Protein AF-A0A060C1I8-F1 (afdb_monomer)

Mean predicted aligned error: 9.53 Å

pLDDT: mean 82.95, std 12.07, range [40.19, 97.75]

Foldseek 3Di:
DPKDKDKFAAQDAKDFAKKKKFFFPKAQDADKPQWHWPDDDNRITITGGPHPDIRHRRRMGMIIGPDIPDDPPFQRRWTPWMWIAHPVGDIDTTDTDGHDDVPDDDDDPDPPDPPDDDPPPDDDDDDDDDD

Radius of gyration: 19.59 Å; Cα contacts (8 Å, |Δi|>4): 228; chains: 1; bounding box: 56×40×45 Å

Sequence (131 aa):
ARRLTLTSSTRARGRLGFRLAFTSLFRIKGEVTGGRLVEQLSNSHVIAPPDGLVLAPGGSWTVAVDSVSHDLRHYTYGPKTAWLEWADGGAVPVTPASMSRGGVATVPVWAAPPTGPLPEDAPPIAVLPPS

Nearest PDB structures (foldseek):
  6ezs-assembly1_A  TM=6.736E-01  e=8.820E-04  Vibrio harveyi
  6bt9-assembly2_B  TM=8.933E-01  e=1.523E-01  Bacillus thuringiensis
  3ndy-assembly1_F  TM=5.356E-01  e=5.265E-02  Clostridium cellulovorans
  6qfs-assembly7_G  TM=5.178E-01  e=1.369E-01  Cellulomonas fimi
  4b60-assembly1_A  TM=3.158E-01  e=4.806E+00  Staphylococcus aureus subsp. aureus NCTC 8325

Solvent-accessible surface area (backbone atoms only — not comparable to full-atom values): 8120 Å² total; per-residue (Å²): 123,66,67,48,75,52,78,52,71,40,83,52,84,54,49,65,70,48,29,45,36,33,31,35,83,52,35,87,70,54,60,49,46,68,34,40,78,75,48,73,58,82,40,36,37,30,35,32,59,54,89,90,54,62,53,39,56,75,29,73,50,61,34,37,30,49,34,51,73,62,86,82,85,51,48,81,48,29,52,73,45,34,29,43,34,39,88,87,72,50,71,45,84,43,88,64,62,76,38,45,66,94,80,45,76,72,79,81,83,74,72,77,71,86,85,68,82,75,61,93,86,55,78,85,88,77,91,73,81,86,132

Organism: NCBI:txid157277

Structure (mmCIF, N/CA/C/O backbone):
data_AF-A0A060C1I8-F1
#
_entry.id   AF-A0A060C1I8-F1
#
loop_
_atom_site.group_PDB
_atom_site.id
_atom_site.type_symbol
_atom_site.label_atom_id
_atom_site.label_alt_id
_atom_site.label_comp_id
_atom_site.label_asym_id
_atom_site.label_entity_id
_atom_site.label_seq_id
_atom_site.pdbx_PDB_ins_code
_atom_site.Cartn_x
_atom_site.Cartn_y
_atom_site.Cartn_z
_atom_site.occupancy
_atom_site.B_iso_or_equiv
_atom_site.auth_seq_id
_atom_site.auth_comp_id
_atom_site.auth_asym_id
_atom_site.auth_atom_id
_atom_site.pdbx_PDB_model_num
ATOM 1 N N . ALA A 1 1 ? -6.742 -8.001 -16.145 1.00 46.16 1 ALA A N 1
ATOM 2 C CA . ALA A 1 1 ? -6.700 -6.976 -15.080 1.00 46.16 1 ALA A CA 1
ATOM 3 C C . ALA A 1 1 ? -5.310 -6.957 -14.454 1.00 46.16 1 ALA A C 1
ATOM 5 O O . ALA A 1 1 ? -4.759 -8.026 -14.202 1.00 46.16 1 ALA A O 1
ATOM 6 N N . ARG A 1 2 ? -4.708 -5.779 -14.257 1.00 58.03 2 ARG A N 1
ATOM 7 C CA . ARG A 1 2 ? -3.389 -5.647 -13.620 1.00 58.03 2 ARG A CA 1
ATOM 8 C C . ARG A 1 2 ? -3.606 -5.636 -12.113 1.00 58.03 2 ARG A C 1
ATOM 10 O O . ARG A 1 2 ? -3.803 -4.587 -11.521 1.00 58.03 2 ARG A O 1
ATOM 17 N N . ARG A 1 3 ? -3.646 -6.830 -11.525 1.00 64.62 3 ARG A N 1
ATOM 18 C CA . ARG A 1 3 ? -3.938 -7.022 -10.105 1.00 64.62 3 ARG A CA 1
ATOM 19 C C . ARG A 1 3 ? -2.708 -6.680 -9.266 1.00 64.62 3 ARG A C 1
ATOM 21 O O . ARG A 1 3 ? -1.718 -7.405 -9.328 1.00 64.62 3 ARG A O 1
ATOM 28 N N . LEU A 1 4 ? -2.768 -5.617 -8.468 1.00 68.94 4 LEU A N 1
ATOM 29 C CA . LEU A 1 4 ? -1.798 -5.399 -7.391 1.00 68.94 4 LEU A CA 1
ATOM 30 C C . LEU A 1 4 ? -2.269 -6.162 -6.159 1.00 68.94 4 LEU A C 1
ATOM 32 O O . LEU A 1 4 ? -3.424 -6.025 -5.773 1.00 68.94 4 LEU A O 1
ATOM 36 N N . THR A 1 5 ? -1.380 -6.944 -5.551 1.00 76.81 5 THR A N 1
ATOM 37 C CA . THR A 1 5 ? -1.661 -7.670 -4.308 1.00 76.81 5 THR A CA 1
ATOM 38 C C . THR A 1 5 ? -0.777 -7.112 -3.201 1.00 76.81 5 THR A C 1
ATOM 40 O O . THR A 1 5 ? 0.446 -7.177 -3.312 1.00 76.81 5 THR A O 1
ATOM 43 N N . LEU A 1 6 ? -1.377 -6.563 -2.146 1.00 68.19 6 LEU A N 1
ATOM 44 C CA . LEU A 1 6 ? -0.650 -6.136 -0.948 1.00 68.19 6 LEU A CA 1
ATOM 45 C C . LEU A 1 6 ? -0.884 -7.171 0.139 1.00 68.19 6 LEU A C 1
ATOM 47 O O . LEU A 1 6 ? -2.033 -7.488 0.425 1.00 68.19 6 LEU A O 1
ATOM 51 N N . THR A 1 7 ? 0.193 -7.685 0.726 1.00 74.81 7 THR A N 1
ATOM 52 C CA . THR A 1 7 ? 0.116 -8.614 1.853 1.00 74.81 7 THR A CA 1
ATOM 53 C C . THR A 1 7 ? 0.836 -8.000 3.038 1.00 74.81 7 THR A C 1
ATOM 55 O O . THR A 1 7 ? 2.024 -7.700 2.948 1.00 74.81 7 THR A O 1
ATOM 58 N N . SER A 1 8 ? 0.112 -7.807 4.137 1.00 68.00 8 SER A N 1
ATOM 59 C CA . SER A 1 8 ? 0.693 -7.396 5.414 1.00 68.00 8 SER A CA 1
ATOM 60 C C . SER A 1 8 ? 0.677 -8.577 6.372 1.00 68.00 8 SER A C 1
ATOM 62 O O . SER A 1 8 ? -0.360 -9.226 6.517 1.00 68.00 8 SER A O 1
ATOM 64 N N . SER A 1 9 ? 1.812 -8.849 7.015 1.00 74.31 9 SER A N 1
ATOM 65 C CA . SER A 1 9 ? 1.953 -9.881 8.043 1.00 74.31 9 SER A CA 1
ATOM 66 C C . SER A 1 9 ? 2.456 -9.264 9.338 1.00 74.31 9 SER A C 1
ATOM 68 O O . SER A 1 9 ? 3.439 -8.523 9.323 1.00 74.31 9 SER A O 1
ATOM 70 N N . THR A 1 10 ? 1.825 -9.589 10.463 1.00 71.75 10 THR A N 1
ATOM 71 C CA . THR A 1 10 ? 2.217 -9.054 11.774 1.00 71.75 10 THR A CA 1
ATOM 72 C C . THR A 1 10 ? 2.804 -10.138 12.663 1.00 71.75 10 THR A C 1
ATOM 74 O O . THR A 1 10 ? 2.368 -11.281 12.621 1.00 71.75 10 THR A O 1
ATOM 77 N N . ARG A 1 11 ? 3.771 -9.787 13.514 1.00 71.12 11 ARG A N 1
ATOM 78 C CA . ARG A 1 11 ? 4.171 -10.611 14.673 1.00 71.12 11 ARG A CA 1
ATOM 79 C C . ARG A 1 11 ? 3.618 -10.068 15.995 1.00 71.12 11 ARG A C 1
ATOM 81 O O . ARG A 1 11 ? 3.808 -10.689 17.035 1.00 71.12 11 ARG A O 1
ATOM 88 N N . ALA A 1 12 ? 2.962 -8.908 15.965 1.00 66.56 12 ALA A N 1
ATOM 89 C CA . ALA A 1 12 ? 2.392 -8.270 17.144 1.00 66.56 12 ALA A CA 1
ATOM 90 C C . ALA A 1 12 ? 1.082 -8.949 17.572 1.00 66.56 12 ALA A C 1
ATOM 92 O O . ALA A 1 12 ? 0.483 -9.709 16.809 1.00 66.56 12 ALA A O 1
ATOM 93 N N . ARG A 1 13 ? 0.623 -8.656 18.799 1.00 68.56 13 ARG A N 1
ATOM 94 C CA . ARG A 1 13 ? -0.691 -9.106 19.287 1.00 68.56 13 ARG A CA 1
ATOM 95 C C . ARG A 1 13 ? -1.779 -8.663 18.308 1.00 68.56 13 ARG A C 1
ATOM 97 O O . ARG A 1 13 ? -1.777 -7.514 17.867 1.00 68.56 13 ARG A O 1
ATOM 104 N N . GLY A 1 14 ? -2.695 -9.575 17.991 1.00 67.88 14 GLY A N 1
ATOM 105 C CA . GLY A 1 14 ? -3.756 -9.290 17.036 1.00 67.88 14 GLY A CA 1
ATOM 106 C C . GLY A 1 14 ? -4.667 -8.166 17.515 1.00 67.88 14 GLY A C 1
ATOM 107 O O . GLY A 1 14 ? -5.000 -8.087 18.698 1.00 67.88 14 GLY A O 1
ATOM 108 N N . ARG A 1 15 ? -5.043 -7.280 16.592 1.00 71.75 15 ARG A N 1
ATOM 109 C CA . ARG A 1 15 ? -5.915 -6.130 16.856 1.00 71.75 15 ARG A CA 1
ATOM 110 C C . ARG A 1 15 ? -6.981 -6.001 15.770 1.00 71.75 15 ARG A C 1
ATOM 112 O O . ARG A 1 15 ? -6.727 -6.300 14.604 1.00 71.75 15 ARG A O 1
ATOM 119 N N . LEU A 1 16 ? -8.162 -5.551 16.188 1.00 82.38 16 LEU A N 1
ATOM 120 C CA . LEU A 1 16 ? -9.278 -5.138 15.333 1.00 82.38 16 LEU A CA 1
ATOM 121 C C . LEU A 1 16 ? -9.130 -3.670 14.924 1.00 82.38 16 LEU A C 1
ATOM 123 O O . LEU A 1 16 ? -8.418 -2.908 15.578 1.00 82.38 16 LEU A O 1
ATOM 127 N N . GLY A 1 17 ? -9.844 -3.273 13.868 1.00 84.06 17 GLY A N 1
ATOM 128 C CA . GLY A 1 17 ? -10.000 -1.863 13.493 1.00 84.06 17 GLY A CA 1
ATOM 129 C C . GLY A 1 17 ? -8.713 -1.180 13.026 1.00 84.06 17 GLY A C 1
ATOM 130 O O . GLY A 1 17 ? -8.608 0.042 13.109 1.00 84.06 17 GLY A O 1
ATOM 131 N N . PHE A 1 18 ? -7.728 -1.954 12.568 1.00 88.75 18 PHE A N 1
ATOM 132 C CA . PHE A 1 18 ? -6.497 -1.409 12.008 1.00 88.75 18 PHE A CA 1
ATOM 133 C C . PHE A 1 18 ? -6.724 -0.875 10.588 1.00 88.75 18 PHE A C 1
ATOM 135 O O . PHE A 1 18 ? -7.648 -1.293 9.890 1.00 88.75 18 PHE A O 1
ATOM 142 N N . ARG A 1 19 ? -5.848 0.020 10.140 1.00 93.69 19 ARG A N 1
ATOM 143 C CA . ARG A 1 19 ? -5.768 0.498 8.756 1.00 93.69 19 ARG A CA 1
ATOM 144 C C . ARG A 1 19 ? -4.335 0.371 8.268 1.00 93.69 19 ARG A C 1
ATOM 146 O O . ARG A 1 19 ? -3.409 0.538 9.051 1.00 93.69 19 ARG A O 1
ATOM 153 N N . LEU A 1 20 ? -4.148 0.065 6.991 1.00 93.81 20 LEU A N 1
ATOM 154 C CA . LEU A 1 20 ? -2.837 0.089 6.350 1.00 93.81 20 LEU A CA 1
ATOM 155 C C . LEU A 1 20 ? -2.672 1.419 5.623 1.00 93.81 20 LEU A C 1
ATOM 157 O O . LEU A 1 20 ? -3.310 1.637 4.592 1.00 93.81 20 LEU A O 1
ATOM 161 N N . ALA A 1 21 ? -1.801 2.271 6.148 1.00 95.00 21 ALA A N 1
ATOM 162 C CA . ALA A 1 21 ? -1.352 3.477 5.477 1.00 95.00 21 ALA A CA 1
ATOM 163 C C . ALA A 1 21 ? -0.049 3.192 4.727 1.00 95.00 21 ALA A C 1
ATOM 165 O O . ALA A 1 21 ? 0.846 2.537 5.260 1.00 95.00 21 ALA A O 1
ATOM 166 N N . PHE A 1 22 ? 0.085 3.661 3.489 1.00 95.44 22 PHE A N 1
ATOM 167 C CA . PHE A 1 22 ? 1.330 3.518 2.738 1.00 95.44 22 PHE A CA 1
ATOM 168 C C . PHE A 1 22 ? 1.521 4.606 1.687 1.00 95.44 22 PHE A C 1
ATOM 170 O O . PHE A 1 22 ? 0.568 5.159 1.136 1.00 95.44 22 PHE A O 1
ATOM 177 N N . THR A 1 23 ? 2.785 4.863 1.359 1.00 96.75 23 THR A N 1
ATOM 178 C CA . THR A 1 23 ? 3.156 5.711 0.226 1.00 96.75 23 THR A CA 1
ATOM 179 C C . THR A 1 23 ? 3.589 4.859 -0.959 1.00 96.75 23 THR A C 1
ATOM 181 O O . THR A 1 23 ? 4.187 3.795 -0.788 1.00 96.75 23 THR A O 1
ATOM 184 N N . SER A 1 24 ? 3.302 5.298 -2.181 1.00 94.56 24 SER A N 1
ATOM 185 C CA . SER A 1 24 ? 3.783 4.632 -3.396 1.00 94.56 24 SER A CA 1
ATOM 186 C C . SER A 1 24 ? 4.037 5.632 -4.523 1.00 94.56 24 SER A C 1
ATOM 188 O O . SER A 1 24 ? 3.795 6.822 -4.376 1.00 94.56 24 SER A O 1
ATOM 190 N N . LEU A 1 25 ? 4.559 5.161 -5.654 1.00 94.38 25 LEU A N 1
ATOM 191 C CA . LEU A 1 25 ? 4.715 5.985 -6.860 1.00 94.38 25 LEU A CA 1
ATOM 192 C C . LEU A 1 25 ? 3.514 5.867 -7.809 1.00 94.38 25 LEU A C 1
ATOM 194 O O . LEU A 1 25 ? 3.536 6.420 -8.905 1.00 94.38 25 LEU A O 1
ATOM 198 N N . PHE A 1 26 ? 2.479 5.127 -7.412 1.00 92.88 26 PHE A N 1
ATOM 199 C CA . PHE A 1 26 ? 1.249 4.961 -8.169 1.00 92.88 26 PHE A CA 1
ATOM 200 C C . PHE A 1 26 ? 0.056 5.468 -7.365 1.00 92.88 26 PHE A C 1
ATOM 202 O O . PHE A 1 26 ? 0.153 5.760 -6.180 1.00 92.88 26 PHE A O 1
ATOM 209 N N . ARG A 1 27 ? -1.090 5.576 -8.036 1.00 95.25 27 ARG A N 1
ATOM 210 C CA . ARG A 1 27 ? -2.372 5.881 -7.394 1.00 95.25 27 ARG A CA 1
ATOM 211 C C . ARG A 1 27 ? -3.347 4.756 -7.668 1.00 95.25 27 ARG A C 1
ATOM 213 O O . ARG A 1 27 ? -3.354 4.241 -8.785 1.00 95.25 27 ARG A O 1
ATOM 220 N N . ILE A 1 28 ? -4.183 4.413 -6.700 1.00 94.69 28 ILE A N 1
ATOM 221 C CA . ILE A 1 28 ? -5.306 3.493 -6.892 1.00 94.69 28 ILE A CA 1
ATOM 222 C C . ILE A 1 28 ? -6.390 4.210 -7.706 1.00 94.69 28 ILE A C 1
ATOM 224 O O . ILE A 1 28 ? -6.713 5.378 -7.454 1.00 94.69 28 ILE A O 1
ATOM 228 N N . LYS A 1 29 ? -6.895 3.529 -8.741 1.00 94.50 29 LYS A N 1
ATOM 229 C CA . LYS A 1 29 ? -7.875 4.076 -9.692 1.00 94.50 29 LYS A CA 1
ATOM 230 C C . LYS A 1 29 ? -9.130 3.230 -9.856 1.00 94.50 29 LYS A C 1
ATOM 232 O O . LYS A 1 29 ? -10.114 3.765 -10.353 1.00 94.50 29 LYS A O 1
ATOM 237 N N . GLY A 1 30 ? -9.094 1.963 -9.463 1.00 91.69 30 GLY A N 1
ATOM 238 C CA . GLY A 1 30 ? -10.253 1.083 -9.542 1.00 91.69 30 GLY A CA 1
ATOM 239 C C . GLY A 1 30 ? -10.616 0.448 -8.206 1.00 91.69 30 GLY A C 1
ATOM 240 O O . GLY A 1 30 ? -10.321 0.999 -7.142 1.00 91.69 30 GLY A O 1
ATOM 241 N N . GLU A 1 31 ? -11.308 -0.681 -8.280 1.00 94.06 31 GLU A N 1
ATOM 242 C CA . GLU A 1 31 ? -11.893 -1.348 -7.128 1.00 94.06 31 GLU A CA 1
ATOM 243 C C . GLU A 1 31 ? -10.820 -2.020 -6.262 1.00 94.06 31 GLU A C 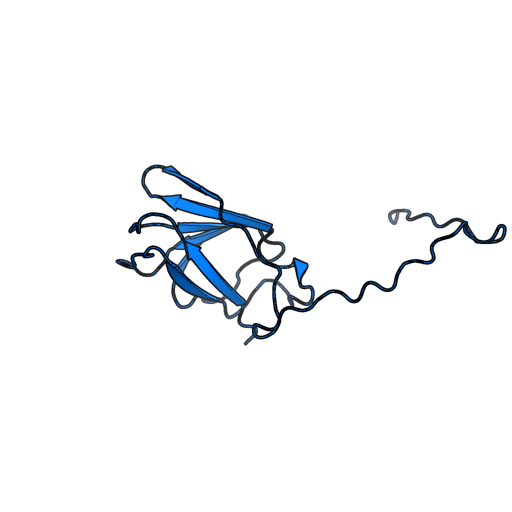1
ATOM 245 O O . GLU A 1 31 ? -9.844 -2.599 -6.752 1.00 94.06 31 GLU A O 1
ATOM 250 N N . VAL A 1 32 ? -11.025 -1.947 -4.944 1.00 95.56 32 VAL A N 1
ATOM 251 C CA . VAL A 1 32 ? -10.227 -2.661 -3.949 1.00 95.56 32 VAL A CA 1
ATOM 252 C C . VAL A 1 32 ? -11.043 -3.843 -3.432 1.00 95.56 32 VAL A C 1
ATOM 254 O O . VAL A 1 32 ? -12.060 -3.653 -2.776 1.00 95.56 32 VAL A O 1
ATOM 257 N N . THR A 1 33 ? -10.584 -5.067 -3.684 1.00 95.38 33 THR A N 1
ATOM 258 C CA . THR A 1 33 ? -11.190 -6.297 -3.155 1.00 95.38 33 THR A CA 1
ATOM 259 C C . THR A 1 33 ? -10.440 -6.773 -1.912 1.00 95.38 33 THR A C 1
ATOM 261 O O . THR A 1 33 ? -9.208 -6.735 -1.868 1.00 95.38 33 THR A O 1
ATOM 264 N N . GLY A 1 34 ? -11.169 -7.278 -0.914 1.00 94.19 34 GLY A N 1
ATOM 265 C CA . GLY A 1 34 ? -10.594 -7.738 0.358 1.00 94.19 34 GLY A CA 1
ATOM 266 C C . GLY A 1 34 ? -10.312 -6.607 1.350 1.00 94.19 34 GLY A C 1
ATOM 267 O O . GLY A 1 34 ? -9.679 -6.842 2.372 1.00 94.19 34 GLY A O 1
ATOM 268 N N . GLY A 1 35 ? -10.774 -5.391 1.059 1.00 95.06 35 GLY A N 1
ATOM 269 C CA . GLY A 1 35 ? -10.639 -4.192 1.880 1.00 95.06 35 GLY A CA 1
ATOM 270 C C . GLY A 1 35 ? -11.365 -3.021 1.222 1.00 95.06 35 GLY A C 1
ATOM 271 O O . GLY A 1 35 ? -12.138 -3.221 0.291 1.00 95.06 35 GLY A O 1
ATOM 272 N N . ARG A 1 36 ? -11.100 -1.797 1.678 1.00 96.81 36 ARG A N 1
ATOM 273 C CA . ARG A 1 36 ? -11.612 -0.566 1.060 1.00 96.81 36 ARG A CA 1
ATOM 274 C C . ARG A 1 36 ? -10.576 0.547 1.111 1.00 96.81 36 ARG A C 1
ATOM 276 O O . ARG A 1 36 ? -9.896 0.700 2.126 1.00 96.81 36 ARG A O 1
ATOM 283 N N . LEU A 1 37 ? -10.488 1.347 0.051 1.00 96.94 37 LEU A N 1
ATOM 284 C CA . LEU A 1 37 ? -9.731 2.598 0.071 1.00 96.94 37 LEU A CA 1
ATOM 285 C C . LEU A 1 37 ? -10.500 3.624 0.916 1.00 96.94 37 LEU A C 1
ATOM 287 O O . LEU A 1 37 ? -11.629 3.971 0.584 1.00 96.94 37 LEU A O 1
ATOM 291 N N . VAL A 1 38 ? -9.903 4.072 2.017 1.00 96.81 38 VAL A N 1
ATOM 292 C CA . VAL A 1 38 ? -10.489 5.052 2.946 1.00 96.81 38 VAL A CA 1
ATOM 293 C C . VAL A 1 38 ? -10.061 6.464 2.576 1.00 96.81 38 VAL A C 1
ATOM 295 O O . VAL A 1 38 ? -10.880 7.374 2.553 1.00 96.81 38 VAL A O 1
ATOM 298 N N . GLU A 1 39 ? -8.778 6.633 2.268 1.00 97.06 39 GLU A N 1
ATOM 299 C CA . GLU A 1 39 ? -8.196 7.924 1.929 1.00 97.06 39 GLU A CA 1
ATOM 300 C C . GLU A 1 39 ? -7.125 7.746 0.856 1.00 97.06 39 GLU A C 1
ATOM 302 O O . GLU A 1 39 ? -6.405 6.743 0.827 1.00 97.06 39 GLU A O 1
ATOM 307 N N . GLN A 1 40 ? -7.018 8.731 -0.032 1.00 97.75 40 GLN A N 1
ATOM 308 C CA . GLN A 1 40 ? -5.913 8.831 -0.971 1.00 97.75 40 GLN A CA 1
ATOM 309 C C . GLN A 1 40 ? -5.568 10.297 -1.221 1.00 97.75 40 GLN A C 1
ATOM 311 O O . GLN A 1 40 ? -6.347 11.024 -1.841 1.00 97.75 40 GLN A O 1
ATOM 316 N N . LEU A 1 41 ? -4.364 10.700 -0.820 1.00 96.75 41 LEU A N 1
ATOM 317 C CA . LEU A 1 41 ? -3.830 12.036 -1.061 1.00 96.75 41 LEU A CA 1
ATOM 318 C C . LEU A 1 41 ? -2.520 11.930 -1.837 1.00 96.75 41 LEU A C 1
ATOM 320 O O . LEU A 1 41 ? -1.491 11.521 -1.301 1.00 96.75 41 LEU A O 1
ATOM 324 N N . SER A 1 42 ? -2.557 12.320 -3.113 1.00 93.06 42 SER A N 1
ATOM 325 C CA . SER A 1 42 ? -1.432 12.157 -4.040 1.00 93.06 42 SER A CA 1
ATOM 326 C C . SER A 1 42 ? -0.918 10.707 -4.031 1.00 93.06 42 SER A C 1
ATOM 328 O O . SER A 1 42 ? -1.615 9.827 -4.532 1.00 93.06 42 SER A O 1
ATOM 330 N N . ASN A 1 43 ? 0.251 10.472 -3.435 1.00 95.12 43 ASN A N 1
ATOM 331 C CA . ASN A 1 43 ? 0.948 9.194 -3.340 1.00 95.12 43 ASN A CA 1
ATOM 332 C C . ASN A 1 43 ? 0.732 8.463 -2.001 1.00 95.12 43 ASN A C 1
ATOM 334 O O . ASN A 1 43 ? 1.272 7.371 -1.821 1.00 95.12 43 ASN A O 1
ATOM 338 N N . SER A 1 44 ? -0.027 9.047 -1.070 1.00 96.81 44 SER A N 1
ATOM 339 C CA . SER A 1 44 ? -0.425 8.431 0.201 1.00 96.81 44 SER A CA 1
ATOM 340 C C . SER A 1 44 ? -1.780 7.739 0.070 1.00 96.81 44 SER A C 1
ATOM 342 O O . SER A 1 44 ? -2.685 8.268 -0.578 1.00 96.81 44 SER A O 1
ATOM 344 N N . HIS A 1 45 ? -1.913 6.567 0.685 1.00 97.38 45 HIS A N 1
ATOM 345 C CA . HIS A 1 45 ? -3.088 5.704 0.610 1.00 97.38 45 HIS A CA 1
ATOM 346 C C . HIS A 1 45 ? -3.388 5.123 1.987 1.00 97.38 45 HIS A C 1
ATOM 348 O O . HIS A 1 45 ? -2.469 4.662 2.659 1.00 97.38 45 HIS A O 1
ATOM 354 N N . VAL A 1 46 ? -4.665 5.059 2.359 1.00 96.50 46 VAL A N 1
ATOM 355 C CA . VAL A 1 46 ? -5.135 4.371 3.568 1.00 96.50 46 VAL A CA 1
ATOM 356 C C . VAL A 1 46 ? -6.170 3.328 3.168 1.00 96.50 46 VAL A C 1
ATOM 358 O O . VAL A 1 46 ? -7.201 3.667 2.588 1.00 96.50 46 VAL A O 1
ATOM 361 N N . ILE A 1 47 ? -5.913 2.057 3.481 1.00 96.25 47 ILE A N 1
ATOM 362 C CA . ILE A 1 47 ? -6.826 0.940 3.210 1.00 96.25 47 ILE A CA 1
ATOM 363 C C . ILE A 1 47 ? -7.294 0.335 4.532 1.00 96.25 47 ILE A C 1
ATOM 365 O O . ILE A 1 47 ? -6.480 -0.033 5.379 1.00 96.25 47 ILE A O 1
ATOM 369 N N . ALA A 1 48 ? -8.606 0.192 4.697 1.00 94.94 48 ALA A N 1
ATOM 370 C CA . ALA A 1 48 ? -9.190 -0.540 5.815 1.00 94.94 48 ALA A CA 1
ATOM 371 C C . ALA A 1 48 ? -9.549 -1.978 5.401 1.00 94.94 48 ALA A C 1
ATOM 373 O O . ALA A 1 48 ? -9.980 -2.195 4.261 1.00 94.94 48 ALA A O 1
ATOM 374 N N . PRO A 1 49 ? -9.402 -2.961 6.303 1.00 94.31 49 PRO A N 1
ATOM 375 C CA . PRO A 1 49 ? -9.890 -4.313 6.079 1.00 94.31 49 PRO A CA 1
ATOM 376 C C . PRO A 1 49 ? -11.429 -4.362 6.115 1.00 94.31 49 PRO A C 1
ATOM 378 O O . PRO A 1 49 ? -12.077 -3.370 6.470 1.00 94.31 49 PRO A O 1
ATOM 381 N N . PRO A 1 50 ? -12.033 -5.508 5.754 1.00 94.00 50 PRO A N 1
ATOM 382 C CA . PRO A 1 50 ? -13.436 -5.774 6.032 1.00 94.00 50 PRO A CA 1
ATOM 383 C C . PRO A 1 50 ? -13.710 -5.648 7.531 1.00 94.00 50 PRO A C 1
ATOM 385 O O . PRO A 1 50 ? -12.851 -5.963 8.363 1.00 94.00 50 PRO A O 1
ATOM 388 N N . ASP A 1 51 ? -14.908 -5.189 7.874 1.00 91.19 51 ASP A N 1
ATOM 389 C CA . ASP A 1 51 ? -15.272 -4.982 9.269 1.00 91.19 51 ASP A CA 1
ATOM 390 C C . ASP A 1 51 ? -15.219 -6.310 10.042 1.00 91.19 51 ASP A C 1
ATOM 392 O O . ASP A 1 51 ? -15.594 -7.370 9.540 1.00 91.19 51 ASP A O 1
ATOM 396 N N . GLY A 1 52 ? -14.686 -6.262 11.264 1.00 90.19 52 GLY A N 1
ATOM 397 C CA . GLY A 1 52 ? -14.493 -7.446 12.105 1.00 90.19 52 GLY A CA 1
ATOM 398 C C . GLY A 1 52 ? -13.248 -8.289 11.794 1.00 90.19 52 GLY A C 1
ATOM 399 O O . GLY A 1 52 ? -12.973 -9.231 12.536 1.00 90.19 52 GLY A O 1
ATOM 400 N N . LEU A 1 53 ? -12.452 -7.963 10.766 1.00 89.69 53 LEU A N 1
ATOM 401 C CA . LEU A 1 53 ? -11.211 -8.695 10.494 1.00 89.69 53 LEU A CA 1
ATOM 402 C C . LEU A 1 53 ? -10.154 -8.426 11.579 1.00 89.69 53 LEU A C 1
ATOM 404 O O . LEU A 1 53 ? -9.725 -7.291 11.798 1.00 89.69 53 LEU A O 1
ATOM 408 N N . VAL A 1 54 ? -9.697 -9.500 12.229 1.00 87.00 54 VAL A N 1
ATOM 409 C CA . VAL A 1 54 ? -8.582 -9.491 13.186 1.00 87.00 54 VAL A CA 1
ATOM 410 C C . VAL A 1 54 ? -7.319 -9.958 12.470 1.00 87.00 54 VAL A C 1
ATOM 412 O O . VAL A 1 54 ? -7.278 -11.077 11.959 1.00 87.00 54 VAL A O 1
ATOM 415 N N . LEU A 1 55 ? -6.254 -9.157 12.485 1.00 83.38 55 LEU A N 1
ATOM 416 C CA . LEU A 1 55 ? -4.950 -9.622 12.010 1.00 83.38 55 LEU A CA 1
ATOM 417 C C . LEU A 1 55 ? -4.217 -10.336 13.152 1.00 83.38 55 LEU A C 1
ATOM 419 O O . LEU A 1 55 ? -3.590 -9.687 13.985 1.00 83.38 55 LEU A O 1
ATOM 423 N N . ALA A 1 56 ? -4.340 -11.662 13.229 1.00 82.12 56 ALA A N 1
ATOM 424 C CA . ALA A 1 56 ? -3.694 -12.474 14.264 1.00 82.12 56 ALA A CA 1
ATOM 425 C C . ALA A 1 56 ? -2.149 -12.421 14.180 1.00 82.12 56 ALA A C 1
ATOM 427 O O . ALA A 1 56 ? -1.608 -12.164 13.102 1.00 82.12 56 ALA A O 1
ATOM 428 N N . PRO A 1 57 ? -1.415 -12.712 15.274 1.00 81.06 57 PRO A N 1
ATOM 429 C CA . PRO A 1 57 ? 0.036 -12.895 15.214 1.00 81.06 57 PRO A CA 1
ATOM 430 C C . PRO A 1 57 ? 0.408 -13.997 14.211 1.00 81.06 57 PRO A C 1
ATOM 432 O O . PRO A 1 57 ? -0.149 -15.089 14.249 1.00 81.06 57 PRO A O 1
ATOM 435 N N . GLY A 1 58 ? 1.332 -13.707 13.300 1.00 81.25 58 GLY A N 1
ATOM 436 C CA . GLY A 1 58 ? 1.703 -14.567 12.172 1.00 81.25 58 GLY A CA 1
ATOM 437 C C . GLY A 1 58 ? 0.696 -14.569 11.016 1.00 81.25 58 GLY A C 1
ATOM 438 O O . GLY A 1 58 ? 0.979 -15.142 9.968 1.00 81.25 58 GLY A O 1
ATOM 439 N N . GLY A 1 59 ? -0.458 -13.922 11.185 1.00 81.69 59 GLY A N 1
ATOM 440 C CA . GLY A 1 59 ? -1.499 -13.828 10.174 1.00 81.69 59 GLY A CA 1
ATOM 441 C C . GLY A 1 59 ? -1.133 -12.872 9.047 1.00 81.69 59 GLY A C 1
ATOM 442 O O . GLY A 1 59 ? -0.311 -11.966 9.209 1.00 81.69 59 GLY A O 1
ATOM 443 N N . SER A 1 60 ? -1.793 -13.069 7.910 1.00 85.38 60 SER A N 1
ATOM 444 C CA . SER A 1 60 ? -1.674 -12.229 6.726 1.00 85.38 60 SER A CA 1
ATOM 445 C C . SER A 1 60 ? -3.030 -11.676 6.313 1.00 85.38 60 SER A C 1
ATOM 447 O O . SER A 1 60 ? -4.027 -12.396 6.333 1.00 85.38 60 SER A O 1
ATOM 449 N N . TRP A 1 61 ? -3.052 -10.428 5.865 1.00 89.69 61 TRP A N 1
ATOM 450 C CA . TRP A 1 61 ? -4.204 -9.843 5.190 1.00 89.69 61 TRP A CA 1
ATOM 451 C C . TRP A 1 61 ? -3.810 -9.398 3.789 1.00 89.69 61 TRP A C 1
ATOM 453 O O . TRP A 1 61 ? -2.756 -8.782 3.603 1.00 89.69 61 TRP A O 1
ATOM 463 N N . THR A 1 62 ? -4.665 -9.729 2.822 1.00 91.12 62 THR A N 1
ATOM 464 C CA . THR A 1 62 ? -4.426 -9.499 1.404 1.00 91.12 62 THR A CA 1
ATOM 465 C C . THR A 1 62 ? -5.525 -8.641 0.797 1.00 91.12 62 THR A C 1
ATOM 467 O O . THR A 1 62 ? -6.707 -8.949 0.941 1.00 91.12 62 THR A O 1
ATOM 470 N N . VAL A 1 63 ? -5.121 -7.609 0.056 1.00 92.62 63 VAL A N 1
ATOM 471 C CA . VAL A 1 63 ? -6.019 -6.812 -0.789 1.00 92.62 63 VAL A CA 1
ATOM 472 C C . VAL A 1 63 ? -5.592 -6.868 -2.241 1.00 92.62 63 VAL A C 1
ATOM 474 O O . VAL A 1 63 ? -4.398 -6.940 -2.542 1.00 92.62 63 VAL A O 1
ATOM 477 N N . ALA A 1 64 ? -6.577 -6.813 -3.131 1.00 92.62 64 ALA A N 1
ATOM 478 C CA . ALA A 1 64 ? -6.375 -6.727 -4.5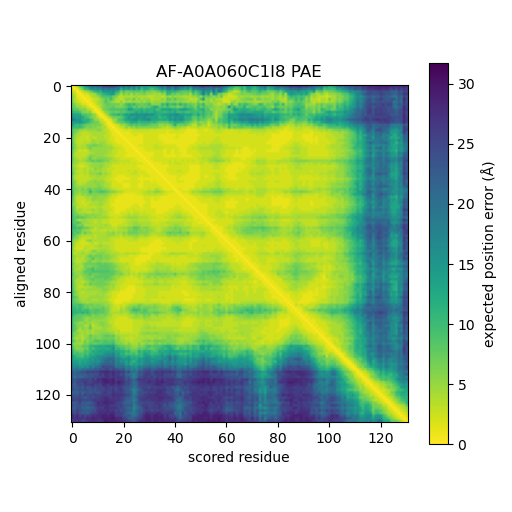65 1.00 92.62 64 ALA A CA 1
ATOM 479 C C . ALA A 1 64 ? -6.882 -5.392 -5.106 1.00 92.62 64 ALA A C 1
ATOM 481 O O . ALA A 1 64 ? -7.969 -4.965 -4.738 1.00 92.62 64 ALA A O 1
ATOM 482 N N . VAL A 1 65 ? -6.128 -4.783 -6.017 1.00 93.19 65 VAL A N 1
ATOM 483 C CA . VAL A 1 65 ? -6.551 -3.593 -6.770 1.00 93.19 65 VAL A CA 1
ATOM 484 C C . VAL A 1 65 ? -6.566 -3.931 -8.254 1.00 93.19 65 VAL A C 1
ATOM 486 O O . VAL A 1 65 ? -5.582 -4.480 -8.751 1.00 93.19 65 VAL A O 1
ATOM 489 N N . ASP A 1 66 ? -7.658 -3.638 -8.958 1.00 92.19 66 ASP A N 1
ATOM 490 C CA . ASP A 1 66 ? -7.833 -3.998 -10.374 1.00 92.19 66 ASP A CA 1
ATOM 491 C C . ASP A 1 66 ? -7.203 -2.998 -11.370 1.00 92.19 66 ASP A C 1
ATOM 493 O O . ASP A 1 66 ? -6.868 -3.381 -12.500 1.00 92.19 66 ASP A O 1
ATOM 497 N N . SER A 1 67 ? -7.008 -1.746 -10.939 1.00 92.06 67 SER A N 1
ATOM 498 C CA . SER A 1 67 ? -6.476 -0.643 -11.737 1.00 92.06 67 SER A CA 1
ATOM 499 C C . SER A 1 67 ? -5.730 0.405 -10.899 1.00 92.06 67 SER A C 1
ATOM 501 O O . SER A 1 67 ? -6.161 0.827 -9.820 1.00 92.06 67 SER A O 1
ATOM 503 N N . VAL A 1 68 ? -4.606 0.873 -11.442 1.00 93.19 68 VAL A N 1
ATOM 504 C CA . VAL A 1 68 ? -3.731 1.908 -10.871 1.00 93.19 68 VAL A CA 1
ATOM 505 C C . VAL A 1 68 ? -3.372 2.950 -11.937 1.00 93.19 68 VAL A C 1
ATOM 507 O O . VAL A 1 68 ? -3.638 2.754 -13.119 1.00 93.19 68 VAL A O 1
ATOM 510 N N . SER A 1 69 ? -2.772 4.073 -11.536 1.00 93.50 69 SER A N 1
ATOM 511 C CA . SER A 1 69 ? -2.544 5.242 -12.404 1.00 93.50 69 SER A CA 1
ATOM 512 C C . SER A 1 69 ? -1.713 4.995 -13.663 1.00 93.50 69 SER A C 1
ATOM 514 O O . SER A 1 69 ? -1.797 5.798 -14.587 1.00 93.50 69 SER A O 1
ATOM 516 N N . HIS A 1 70 ? -0.895 3.947 -13.691 1.00 90.62 70 HIS A N 1
ATOM 517 C CA . HIS A 1 70 ? -0.060 3.583 -14.829 1.00 90.62 70 HIS A CA 1
ATOM 518 C C . HIS A 1 70 ? 0.450 2.146 -14.687 1.00 90.62 70 HIS A C 1
ATOM 520 O O . HIS A 1 70 ? 0.304 1.491 -13.655 1.00 90.62 70 HIS A O 1
ATOM 526 N N . ASP A 1 71 ? 1.100 1.663 -15.736 1.00 88.00 71 ASP A N 1
ATOM 527 C CA . ASP A 1 71 ? 1.727 0.354 -15.771 1.00 88.00 71 ASP A CA 1
ATOM 528 C C . ASP A 1 71 ? 2.886 0.232 -14.768 1.00 88.00 71 ASP A C 1
ATOM 530 O O . ASP A 1 71 ? 3.951 0.817 -14.967 1.00 88.00 71 ASP A O 1
ATOM 534 N N . LEU A 1 72 ? 2.737 -0.615 -13.745 1.00 87.19 72 LEU A N 1
ATOM 535 C CA . LEU A 1 72 ? 3.815 -0.889 -12.789 1.00 87.19 72 LEU A CA 1
ATOM 536 C C . LEU A 1 72 ? 4.838 -1.865 -13.391 1.00 87.19 72 LEU A C 1
ATOM 538 O O . LEU A 1 72 ? 4.740 -3.080 -13.230 1.00 87.19 72 LEU A O 1
ATOM 542 N N . ARG A 1 73 ? 5.810 -1.333 -14.137 1.00 84.25 73 ARG A N 1
ATOM 543 C CA . ARG A 1 73 ? 6.827 -2.128 -14.861 1.00 84.25 73 ARG A CA 1
ATOM 544 C C . ARG A 1 73 ? 8.127 -2.361 -14.088 1.00 84.25 73 ARG A C 1
ATOM 546 O O . ARG A 1 73 ? 8.932 -3.187 -14.502 1.00 84.25 73 ARG A O 1
ATOM 553 N N . HIS A 1 74 ? 8.331 -1.652 -12.982 1.00 82.00 74 HIS A N 1
ATOM 554 C CA . HIS A 1 74 ? 9.554 -1.690 -12.186 1.00 82.00 74 HIS A CA 1
ATOM 555 C C . HIS A 1 74 ? 9.282 -2.203 -10.766 1.00 82.00 74 HIS A C 1
ATOM 557 O O . HIS A 1 74 ? 8.320 -1.779 -10.127 1.00 82.00 74 HIS A O 1
ATOM 563 N N . TYR A 1 75 ? 10.147 -3.076 -10.239 1.00 81.19 75 TYR A N 1
ATOM 564 C CA . TYR A 1 75 ? 10.004 -3.670 -8.897 1.00 81.19 75 TYR A CA 1
ATOM 565 C C . TYR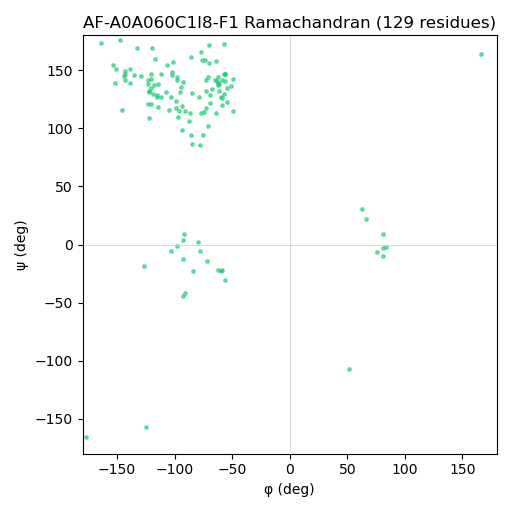 A 1 75 ? 9.987 -2.618 -7.770 1.00 81.19 75 TYR A C 1
ATOM 567 O O . TYR A 1 75 ? 9.435 -2.847 -6.693 1.00 81.19 75 TYR A O 1
ATOM 575 N N . THR A 1 76 ? 10.552 -1.433 -8.026 1.00 85.75 76 THR A N 1
ATOM 576 C CA . THR A 1 76 ? 10.539 -0.310 -7.079 1.00 85.75 76 THR A CA 1
ATOM 577 C C . THR A 1 76 ? 9.211 0.441 -7.030 1.00 85.75 76 THR A C 1
ATOM 579 O O . THR A 1 76 ? 9.079 1.318 -6.182 1.00 85.75 76 THR A O 1
ATOM 582 N N . TYR A 1 77 ? 8.223 0.135 -7.874 1.00 89.06 77 TYR A N 1
ATOM 583 C CA . TYR A 1 77 ? 6.917 0.797 -7.794 1.00 89.06 77 TYR A CA 1
ATOM 584 C C . TYR A 1 77 ? 6.079 0.384 -6.583 1.00 89.06 77 TYR A C 1
ATOM 586 O O . TYR A 1 77 ? 5.111 1.075 -6.280 1.00 89.06 77 TYR A O 1
ATOM 594 N N . GLY A 1 78 ? 6.444 -0.699 -5.888 1.00 87.94 78 GLY A N 1
ATOM 595 C CA . GLY A 1 78 ? 5.787 -1.107 -4.646 1.00 87.94 78 GLY A CA 1
ATOM 596 C C . GLY A 1 78 ? 5.802 -0.020 -3.558 1.00 87.94 78 GLY A C 1
ATOM 597 O O . GLY A 1 78 ? 6.452 1.022 -3.721 1.00 87.94 78 GLY A O 1
ATOM 598 N N . PRO A 1 79 ? 5.091 -0.250 -2.438 1.00 91.75 79 PRO A N 1
ATOM 599 C CA . PRO A 1 79 ? 5.055 0.696 -1.330 1.00 91.75 79 PRO A CA 1
ATOM 600 C C . PRO A 1 79 ? 6.459 1.125 -0.879 1.00 91.75 79 PRO A C 1
ATOM 602 O O . PRO A 1 79 ? 7.367 0.301 -0.775 1.00 91.75 79 PRO A O 1
ATOM 605 N N . LYS A 1 80 ? 6.640 2.424 -0.632 1.00 93.69 80 LYS A N 1
ATOM 606 C CA . LYS A 1 80 ? 7.917 3.019 -0.205 1.00 93.69 80 LYS A CA 1
ATOM 607 C C . LYS A 1 80 ? 8.046 3.065 1.303 1.00 93.69 80 LYS A C 1
ATOM 609 O O . LYS A 1 80 ? 9.098 2.756 1.849 1.00 93.69 80 LYS A O 1
ATOM 614 N N . THR A 1 81 ? 6.954 3.421 1.957 1.00 94.19 81 THR A N 1
ATOM 615 C CA . THR A 1 81 ? 6.792 3.391 3.405 1.00 94.19 81 THR A CA 1
ATOM 616 C C . THR A 1 81 ? 5.405 2.855 3.714 1.00 94.19 81 THR A C 1
ATOM 618 O O . THR A 1 81 ? 4.491 3.016 2.900 1.00 94.19 81 THR A O 1
ATOM 621 N N . ALA A 1 82 ? 5.243 2.206 4.863 1.00 94.00 82 ALA A N 1
ATOM 622 C CA . ALA A 1 82 ? 3.955 1.686 5.289 1.00 94.00 82 ALA A CA 1
ATOM 623 C C . ALA A 1 82 ? 3.837 1.654 6.817 1.00 94.00 82 ALA A C 1
ATOM 625 O O . ALA A 1 82 ? 4.834 1.490 7.523 1.00 94.00 82 ALA A O 1
ATOM 626 N N . TRP A 1 83 ? 2.606 1.779 7.309 1.00 91.94 83 TRP A N 1
ATOM 627 C CA . TRP A 1 83 ? 2.245 1.735 8.722 1.00 91.94 83 TRP A CA 1
ATOM 628 C C . TRP A 1 83 ? 0.907 1.025 8.913 1.00 91.94 83 TRP A C 1
ATOM 630 O O . TRP A 1 83 ? 0.011 1.128 8.074 1.00 91.94 83 TRP A O 1
ATOM 640 N N . LEU A 1 84 ? 0.762 0.322 10.035 1.00 89.44 84 LEU A N 1
ATOM 641 C CA . LEU A 1 84 ? -0.549 -0.040 10.561 1.00 89.44 84 LEU A CA 1
ATOM 642 C C . LEU A 1 84 ? -0.972 1.026 11.561 1.00 89.44 84 LEU A C 1
ATOM 644 O O . LEU A 1 84 ? -0.288 1.218 12.561 1.00 89.44 84 LEU A O 1
ATOM 648 N N . GLU A 1 85 ? -2.086 1.686 11.284 1.00 90.44 85 GLU A N 1
ATOM 649 C CA . GLU A 1 85 ? -2.696 2.710 12.128 1.00 90.44 85 GLU A CA 1
ATOM 650 C C . GLU A 1 85 ? -3.885 2.122 12.891 1.00 90.44 85 GLU A C 1
ATOM 652 O O . GLU A 1 85 ? -4.596 1.247 12.383 1.00 90.44 85 GLU A O 1
ATOM 657 N N . TRP A 1 86 ? -4.132 2.624 14.097 1.00 85.94 86 TRP A N 1
ATOM 658 C CA . TRP A 1 86 ? -5.286 2.258 14.917 1.00 85.94 86 TRP A CA 1
ATOM 659 C C . TRP A 1 86 ? -6.200 3.456 15.163 1.00 85.94 86 TRP A C 1
ATOM 661 O O . TRP A 1 86 ? -5.793 4.612 15.071 1.00 85.94 86 TRP A O 1
ATOM 671 N N . ALA A 1 87 ? -7.454 3.173 15.525 1.00 80.94 87 ALA A N 1
ATOM 672 C CA . ALA A 1 87 ? -8.438 4.207 15.848 1.00 80.94 87 ALA A CA 1
ATOM 673 C C . ALA A 1 87 ? -8.045 5.076 17.061 1.00 80.94 87 ALA A C 1
ATOM 675 O O . ALA A 1 87 ? -8.535 6.194 17.182 1.00 80.94 87 ALA A O 1
ATOM 676 N N . ASP A 1 88 ? -7.161 4.579 17.933 1.00 82.31 88 ASP A N 1
ATOM 677 C CA . ASP A 1 88 ? -6.610 5.312 19.082 1.00 82.31 88 ASP A CA 1
ATOM 678 C C . ASP A 1 88 ? -5.469 6.283 18.701 1.00 82.31 88 ASP A C 1
ATOM 680 O O . ASP A 1 88 ? -4.901 6.936 19.573 1.00 82.31 88 ASP A O 1
ATOM 684 N N . GLY A 1 89 ? -5.140 6.396 17.408 1.00 82.81 89 GLY A N 1
ATOM 685 C CA . GLY A 1 89 ? -4.082 7.265 16.889 1.00 82.81 89 GLY A CA 1
ATOM 686 C C . GLY A 1 89 ? -2.678 6.662 16.959 1.00 82.81 89 GLY A C 1
ATOM 687 O O . GLY A 1 89 ? -1.728 7.284 16.488 1.00 82.81 89 GLY A O 1
ATOM 688 N N . GLY A 1 90 ? -2.514 5.456 17.510 1.00 86.12 90 GLY A N 1
ATOM 689 C CA . GLY A 1 90 ? -1.235 4.762 17.450 1.00 86.12 90 GLY A CA 1
ATOM 690 C C . GLY A 1 90 ? -0.916 4.277 16.032 1.00 86.12 90 GLY A C 1
ATOM 691 O O . GLY A 1 90 ? -1.813 3.993 15.232 1.00 86.12 90 GLY A O 1
ATOM 692 N N . ALA A 1 91 ? 0.374 4.093 15.753 1.00 88.94 91 ALA A N 1
ATOM 693 C CA . ALA A 1 91 ? 0.833 3.449 14.532 1.00 88.94 91 ALA A CA 1
ATOM 694 C C . ALA A 1 91 ? 2.074 2.583 14.774 1.00 88.94 91 ALA A C 1
ATOM 696 O O . ALA A 1 91 ? 2.909 2.895 15.625 1.00 88.94 91 ALA A O 1
ATOM 697 N N . VAL A 1 92 ? 2.222 1.513 13.994 1.00 87.00 92 VAL A N 1
ATOM 698 C CA . VAL A 1 92 ? 3.464 0.730 13.910 1.00 87.00 92 VAL A CA 1
ATOM 699 C C . VAL A 1 92 ? 3.973 0.659 12.480 1.00 87.00 92 VAL A C 1
ATOM 701 O O . VAL A 1 92 ? 3.177 0.461 11.560 1.00 87.00 92 VAL A O 1
ATOM 704 N N . PRO A 1 93 ? 5.294 0.791 12.271 1.00 88.50 93 PRO A N 1
ATOM 705 C CA . PRO A 1 93 ? 5.878 0.682 10.945 1.00 88.50 93 PRO A CA 1
ATOM 706 C C . PRO A 1 93 ? 5.700 -0.732 10.384 1.00 88.50 93 PRO A C 1
ATOM 708 O O . PRO A 1 93 ? 5.844 -1.731 11.090 1.00 88.50 93 PRO A O 1
ATOM 711 N N . VAL A 1 94 ? 5.429 -0.803 9.085 1.00 88.25 94 VAL A N 1
ATOM 712 C CA . VAL A 1 94 ? 5.409 -2.032 8.291 1.00 88.25 94 VAL A CA 1
ATOM 713 C C . VAL A 1 94 ? 6.577 -1.967 7.324 1.00 88.25 94 VAL A C 1
ATOM 715 O O . VAL A 1 94 ? 6.711 -0.997 6.583 1.00 88.25 94 VAL A O 1
ATOM 718 N N . THR A 1 95 ? 7.419 -2.999 7.306 1.00 88.94 95 THR A N 1
ATOM 719 C CA . THR A 1 95 ? 8.541 -3.088 6.366 1.00 88.94 95 THR A CA 1
ATOM 720 C C . THR A 1 95 ? 8.024 -3.430 4.966 1.00 88.94 95 THR A C 1
ATOM 722 O O . THR A 1 95 ? 7.517 -4.537 4.771 1.00 88.94 95 THR A O 1
ATOM 725 N N . PRO A 1 96 ? 8.149 -2.531 3.972 1.00 88.69 96 PRO A N 1
ATOM 726 C CA . PRO A 1 96 ? 7.751 -2.843 2.609 1.00 88.69 96 PRO A CA 1
ATOM 727 C C . PRO A 1 96 ? 8.721 -3.838 1.971 1.00 88.69 96 PRO A C 1
ATOM 729 O O . PRO A 1 96 ? 9.932 -3.770 2.183 1.00 88.69 96 PRO A O 1
ATOM 732 N N . ALA A 1 97 ? 8.190 -4.728 1.139 1.00 84.25 97 ALA A N 1
ATOM 733 C CA . ALA A 1 97 ? 8.986 -5.586 0.271 1.00 84.25 97 ALA A CA 1
ATOM 734 C C . ALA A 1 97 ? 8.993 -5.041 -1.164 1.00 84.25 97 ALA A C 1
ATOM 736 O O . ALA A 1 97 ? 8.076 -4.329 -1.582 1.00 84.25 97 ALA A O 1
ATOM 737 N N . SER A 1 98 ? 10.018 -5.411 -1.936 1.00 85.12 98 SER A N 1
ATOM 738 C CA . SER A 1 98 ? 10.048 -5.120 -3.374 1.00 85.12 98 SER A CA 1
ATOM 739 C C . SER A 1 98 ? 8.849 -5.754 -4.077 1.00 85.12 98 SER A C 1
ATOM 741 O O . SER A 1 98 ? 8.459 -6.880 -3.766 1.00 85.12 98 SER A O 1
ATOM 743 N N . MET A 1 99 ? 8.277 -5.042 -5.050 1.00 85.62 99 MET A N 1
ATOM 744 C CA . MET A 1 99 ? 7.164 -5.565 -5.835 1.00 85.62 99 MET A CA 1
ATOM 745 C C . MET A 1 99 ? 7.644 -6.736 -6.696 1.00 85.62 99 MET A C 1
ATOM 747 O O . MET A 1 99 ? 8.667 -6.647 -7.373 1.00 85.62 99 MET A O 1
ATOM 751 N N . SER A 1 100 ? 6.878 -7.821 -6.689 1.00 83.94 100 SER A N 1
ATOM 752 C CA . SER A 1 100 ? 7.115 -9.010 -7.502 1.00 83.94 100 SER A CA 1
ATOM 753 C C . SER A 1 100 ? 6.103 -9.102 -8.642 1.00 83.94 100 SER A C 1
ATOM 755 O O . SER A 1 100 ? 4.982 -8.594 -8.551 1.00 83.94 100 SER A O 1
ATOM 757 N N . ARG A 1 101 ? 6.477 -9.778 -9.733 1.00 82.38 101 ARG A N 1
ATOM 758 C CA . ARG A 1 101 ? 5.543 -10.084 -10.824 1.00 82.38 101 ARG A CA 1
ATOM 759 C C . ARG A 1 101 ? 4.999 -11.491 -10.617 1.00 82.38 101 ARG A C 1
ATOM 761 O O . ARG A 1 101 ? 5.754 -12.454 -10.679 1.00 82.38 101 ARG A O 1
ATOM 768 N N . GLY A 1 102 ? 3.695 -11.609 -10.365 1.00 79.44 102 GLY A N 1
ATOM 769 C CA . GLY A 1 102 ? 3.054 -12.907 -10.120 1.00 79.44 102 GLY A CA 1
ATOM 770 C C . GLY A 1 102 ? 3.586 -13.630 -8.876 1.00 79.44 102 GLY A C 1
ATOM 771 O O . GLY A 1 102 ? 3.658 -14.851 -8.874 1.00 79.44 102 GLY A O 1
ATOM 772 N N . GLY A 1 103 ? 4.025 -12.889 -7.851 1.00 74.19 103 GLY A N 1
ATOM 773 C CA . GLY A 1 103 ? 4.616 -13.461 -6.635 1.00 74.19 103 GLY A CA 1
ATOM 774 C C . GLY A 1 103 ? 6.089 -13.857 -6.767 1.00 74.19 103 GLY A C 1
ATOM 775 O O . GLY A 1 103 ? 6.739 -14.112 -5.758 1.00 74.19 103 GLY A O 1
ATOM 776 N N . VAL A 1 104 ? 6.651 -13.843 -7.978 1.00 74.62 104 VAL A N 1
ATOM 777 C CA . VAL A 1 104 ? 8.060 -14.169 -8.213 1.00 74.62 104 VAL A CA 1
ATOM 778 C C . VAL A 1 104 ? 8.906 -12.914 -8.040 1.00 74.62 104 VAL A C 1
ATOM 780 O O . VAL A 1 104 ? 8.779 -11.949 -8.803 1.00 74.62 104 VAL A O 1
ATOM 783 N N . ALA A 1 105 ? 9.749 -12.910 -7.006 1.00 71.38 105 ALA A N 1
ATOM 784 C CA . ALA A 1 105 ? 10.708 -11.838 -6.785 1.00 71.38 105 ALA A CA 1
ATOM 785 C C . ALA A 1 105 ? 11.652 -11.740 -7.989 1.00 71.38 105 ALA A C 1
ATOM 787 O O . ALA A 1 105 ? 12.262 -12.724 -8.402 1.00 71.38 105 ALA A O 1
ATOM 788 N N . THR A 1 106 ? 11.770 -10.546 -8.558 1.00 65.06 106 THR A N 1
ATOM 789 C CA . THR A 1 106 ? 12.740 -10.269 -9.615 1.00 65.06 106 THR A CA 1
ATOM 790 C C . THR A 1 106 ? 13.951 -9.60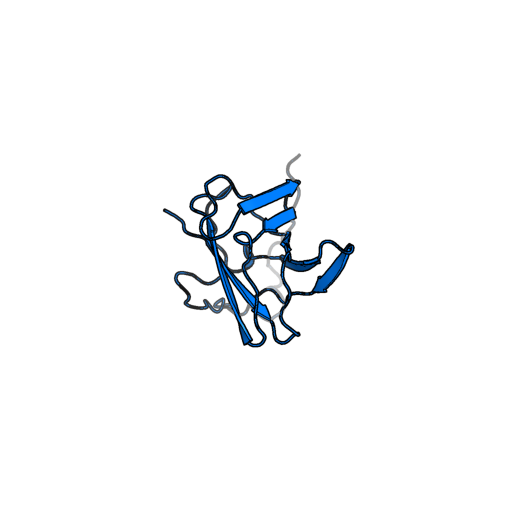6 -8.985 1.00 65.06 106 THR A C 1
ATOM 792 O O . THR A 1 106 ? 13.829 -8.512 -8.434 1.00 65.06 106 THR A O 1
ATOM 795 N N . VAL A 1 107 ? 15.110 -10.252 -9.064 1.00 65.19 107 VAL A N 1
ATOM 796 C CA . VAL A 1 107 ? 16.378 -9.602 -8.730 1.00 65.19 107 VAL A CA 1
ATOM 797 C C . VAL A 1 107 ? 16.771 -8.744 -9.935 1.00 65.19 107 VAL A C 1
ATOM 799 O O . VAL A 1 107 ? 16.781 -9.263 -11.054 1.00 65.19 107 VAL A O 1
ATOM 802 N N . PRO A 1 108 ? 17.051 -7.442 -9.756 1.00 62.78 108 PRO A N 1
ATOM 803 C CA . PRO A 1 108 ? 17.602 -6.645 -10.837 1.00 62.78 108 PRO A CA 1
ATOM 804 C C . PRO A 1 108 ? 18.917 -7.278 -11.289 1.00 62.78 108 PRO A C 1
ATOM 806 O O . PRO A 1 108 ? 19.813 -7.512 -10.478 1.00 62.78 108 PRO A O 1
ATOM 809 N N . VAL A 1 109 ? 19.029 -7.562 -12.585 1.00 64.94 109 VAL A N 1
ATOM 810 C CA . VAL A 1 109 ? 20.318 -7.903 -13.183 1.00 64.94 109 VAL A CA 1
ATOM 811 C C . VAL A 1 109 ? 21.080 -6.594 -13.309 1.00 64.94 109 VAL A C 1
ATOM 813 O O . VAL A 1 109 ? 20.893 -5.839 -14.260 1.00 64.94 109 VAL A O 1
ATOM 816 N N . TRP A 1 110 ? 21.895 -6.292 -12.305 1.00 59.84 110 TRP A N 1
ATOM 817 C CA . TRP A 1 110 ? 22.862 -5.213 -12.410 1.00 59.84 110 TRP A CA 1
ATOM 818 C C . TRP A 1 110 ? 23.946 -5.689 -13.371 1.00 59.84 110 TRP A C 1
ATOM 820 O O . TRP A 1 110 ? 24.810 -6.479 -12.994 1.00 59.84 110 TRP A O 1
ATOM 830 N N . ALA A 1 111 ? 23.906 -5.230 -14.623 1.00 68.75 111 ALA A N 1
ATOM 831 C CA . ALA A 1 111 ? 25.154 -5.150 -15.363 1.00 68.75 111 ALA A CA 1
ATOM 832 C C . ALA A 1 111 ? 26.046 -4.223 -14.537 1.00 68.75 111 ALA A C 1
ATOM 834 O O . ALA A 1 111 ? 25.641 -3.095 -14.239 1.00 68.75 111 ALA A O 1
ATOM 835 N N . ALA A 1 112 ? 27.197 -4.720 -14.085 1.00 63.03 112 ALA A N 1
ATOM 836 C CA . ALA A 1 112 ? 28.153 -3.856 -13.422 1.00 63.03 112 ALA A CA 1
ATOM 837 C C . ALA A 1 112 ? 28.437 -2.696 -14.387 1.00 63.03 112 ALA A C 1
ATOM 839 O O . ALA A 1 112 ? 28.794 -2.959 -15.543 1.00 63.03 112 ALA A O 1
ATOM 840 N N . PRO A 1 113 ? 28.225 -1.432 -13.979 1.00 65.56 113 PRO A N 1
ATOM 841 C CA . PRO A 1 113 ? 28.705 -0.332 -14.791 1.00 65.56 113 PRO A CA 1
ATOM 842 C C . PRO A 1 113 ? 30.215 -0.532 -14.980 1.00 65.56 113 PRO A C 1
ATOM 844 O O . PRO A 1 113 ? 30.858 -1.075 -14.074 1.00 65.56 113 PRO A O 1
ATOM 847 N N . PRO A 1 114 ? 30.791 -0.140 -16.129 1.00 69.81 114 PRO A N 1
ATOM 848 C CA . PRO A 1 114 ? 32.230 -0.206 -16.321 1.00 69.81 114 PRO A CA 1
ATOM 849 C C . PRO A 1 114 ? 32.930 0.437 -15.121 1.00 69.81 114 PRO A C 1
ATOM 851 O O . PRO A 1 114 ? 32.746 1.620 -14.840 1.00 69.81 114 PRO A O 1
ATOM 854 N N . THR A 1 115 ? 33.678 -0.361 -14.365 1.00 65.75 115 THR A N 1
ATOM 855 C CA . THR A 1 115 ? 34.498 0.132 -13.264 1.00 65.75 115 THR A CA 1
ATOM 856 C C . THR A 1 115 ? 35.845 0.520 -13.844 1.00 65.75 115 THR A C 1
ATOM 858 O O . THR A 1 115 ? 36.629 -0.348 -14.220 1.00 65.75 115 THR A O 1
ATOM 861 N N . GLY A 1 116 ? 36.104 1.817 -13.952 1.00 73.81 116 GLY A N 1
ATOM 862 C CA . GLY A 1 116 ? 37.363 2.340 -14.463 1.00 73.81 116 GLY A CA 1
ATOM 863 C C . GLY A 1 116 ? 37.256 3.825 -14.792 1.00 73.81 116 GLY A C 1
ATOM 864 O O . GLY A 1 116 ? 36.142 4.351 -14.876 1.00 73.81 116 GLY A O 1
ATOM 865 N N . PRO A 1 117 ? 38.392 4.518 -14.955 1.00 71.38 117 PRO A N 1
ATOM 866 C CA . PRO A 1 117 ? 38.379 5.842 -15.552 1.00 71.38 117 PRO A CA 1
ATOM 867 C C . PRO A 1 117 ? 37.713 5.763 -16.930 1.00 71.38 117 PRO A C 1
ATOM 869 O O . PRO A 1 117 ? 37.894 4.793 -17.671 1.00 71.38 117 PRO A O 1
ATOM 872 N N . LEU A 1 118 ? 36.919 6.782 -17.258 1.00 73.56 118 LEU A N 1
ATOM 873 C CA . LEU A 1 118 ? 36.47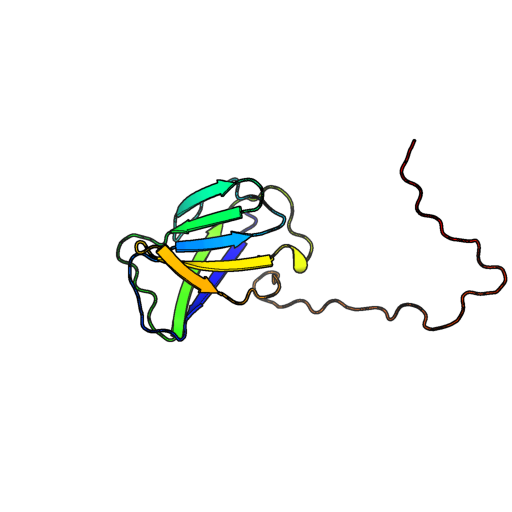0 6.975 -18.632 1.00 73.56 118 LEU A CA 1
ATOM 874 C C . LEU A 1 118 ? 37.711 7.089 -19.540 1.00 73.56 118 LEU A C 1
ATOM 876 O O . LEU A 1 118 ? 38.733 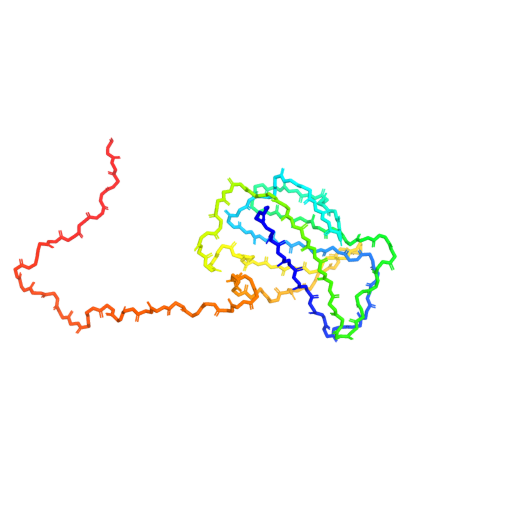7.607 -19.082 1.00 73.56 118 LEU A O 1
ATOM 880 N N . PRO A 1 119 ? 37.649 6.617 -20.800 1.00 81.81 119 PRO A N 1
ATOM 881 C CA . PRO A 1 119 ? 38.686 6.916 -21.782 1.00 81.81 119 PRO A CA 1
ATOM 882 C C . PRO A 1 119 ? 38.982 8.419 -21.808 1.00 81.81 119 PRO A C 1
ATOM 884 O O . PRO A 1 119 ? 38.057 9.220 -21.684 1.00 81.81 119 PRO A O 1
ATOM 887 N N . GLU A 1 120 ? 40.249 8.795 -21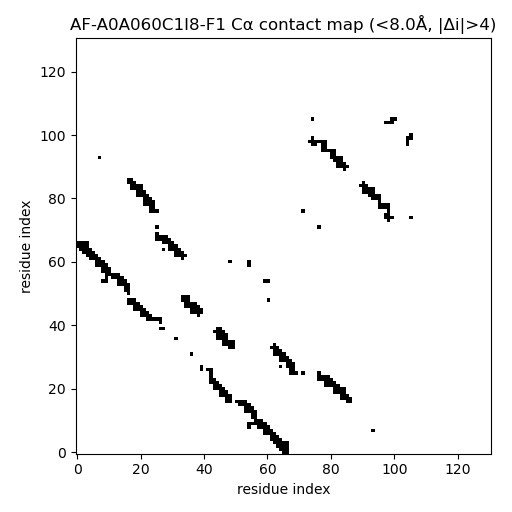.976 1.00 78.19 120 GLU A N 1
ATOM 888 C CA . GLU A 1 120 ? 40.685 10.202 -21.994 1.00 78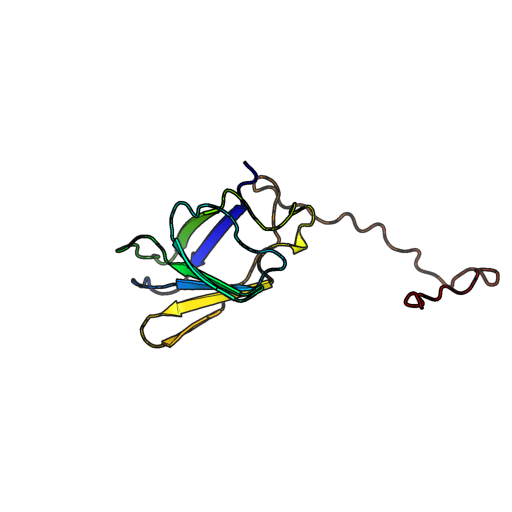.19 120 GLU A CA 1
ATOM 889 C C . GLU A 1 120 ? 39.942 11.026 -23.064 1.00 78.19 120 GLU A C 1
ATOM 891 O O . GLU A 1 120 ? 39.618 12.189 -22.844 1.00 78.19 120 GLU A O 1
ATOM 896 N N . ASP A 1 121 ? 39.551 10.368 -24.159 1.00 83.38 121 ASP A N 1
ATOM 897 C CA . ASP A 1 121 ? 38.807 10.952 -25.279 1.00 83.38 121 ASP A CA 1
ATOM 898 C C . ASP A 1 121 ? 37.275 10.820 -25.150 1.00 83.38 121 ASP A C 1
ATOM 900 O O . ASP A 1 121 ? 36.535 11.066 -26.108 1.00 83.38 121 ASP A O 1
ATOM 904 N N . ALA A 1 122 ? 36.758 10.378 -23.998 1.00 74.75 122 ALA A N 1
ATOM 905 C CA . ALA A 1 122 ? 35.319 10.252 -23.801 1.00 74.75 122 ALA A CA 1
ATOM 906 C C . ALA A 1 122 ? 34.667 11.647 -23.731 1.00 74.75 122 ALA A C 1
ATOM 908 O O . ALA A 1 122 ? 35.090 12.484 -22.930 1.00 74.75 122 ALA A O 1
ATOM 909 N N . PRO A 1 123 ? 33.609 11.920 -24.519 1.00 75.44 123 PRO A N 1
ATOM 910 C CA . PRO A 1 123 ? 32.936 13.209 -24.455 1.00 75.44 123 PRO A CA 1
ATOM 911 C C . PRO A 1 123 ? 32.313 13.413 -23.063 1.00 75.44 123 PRO A C 1
ATOM 913 O O . PRO A 1 123 ? 31.748 12.467 -22.500 1.00 75.44 123 PRO A O 1
ATOM 916 N N . PRO A 1 124 ? 32.366 14.632 -22.494 1.00 71.62 124 PRO A N 1
ATOM 917 C CA . PRO A 1 124 ? 31.717 14.913 -21.223 1.00 71.62 124 PRO A CA 1
ATOM 918 C C . PRO A 1 124 ? 30.205 14.700 -21.350 1.00 71.62 124 PRO A C 1
ATOM 920 O O . PRO A 1 124 ? 29.563 15.197 -22.277 1.00 71.62 124 PRO A O 1
ATOM 923 N N . ILE A 1 125 ? 29.624 13.978 -20.393 1.00 73.31 125 ILE A N 1
ATOM 924 C CA . ILE A 1 125 ? 28.173 13.823 -20.291 1.00 73.31 125 ILE A CA 1
ATOM 925 C C . ILE A 1 125 ? 27.648 14.936 -19.384 1.00 73.31 125 ILE A C 1
ATOM 927 O O . ILE A 1 125 ? 27.938 14.958 -18.190 1.00 73.31 125 ILE A O 1
ATOM 931 N N . ALA A 1 126 ? 26.847 15.841 -19.943 1.00 75.19 126 ALA A N 1
ATOM 932 C CA . ALA A 1 126 ? 26.063 16.810 -19.185 1.00 75.19 126 ALA A CA 1
ATOM 933 C C . ALA A 1 126 ? 24.572 16.525 -19.389 1.00 75.19 126 ALA A C 1
ATOM 935 O O . ALA A 1 126 ? 24.095 16.446 -20.520 1.00 75.19 126 ALA A O 1
ATOM 936 N N . VAL A 1 127 ? 23.828 16.385 -18.291 1.00 69.31 127 VAL A N 1
ATOM 937 C CA . VAL A 1 127 ? 22.361 16.357 -18.324 1.00 69.31 127 VAL A CA 1
ATOM 938 C C . VAL A 1 127 ? 21.884 17.784 -18.089 1.00 69.31 127 VAL A C 1
ATOM 940 O O . VAL A 1 127 ? 21.862 18.255 -16.954 1.00 69.31 127 VAL A O 1
ATOM 943 N N . LEU A 1 128 ? 21.552 18.488 -19.169 1.00 62.34 128 LEU A N 1
ATOM 944 C CA . LEU A 1 128 ? 20.976 19.828 -19.105 1.00 62.34 128 LEU A CA 1
ATOM 945 C C . LEU A 1 128 ? 19.446 19.713 -19.182 1.00 62.34 128 LEU A C 1
ATOM 947 O O . LEU A 1 128 ? 18.947 18.998 -20.056 1.00 62.34 128 LEU A O 1
ATOM 951 N N . PRO A 1 129 ? 18.680 20.372 -18.294 1.00 40.19 129 PRO A N 1
ATOM 952 C CA . PRO A 1 129 ? 17.237 20.471 -18.481 1.00 40.19 129 PRO A CA 1
ATOM 953 C C . PRO A 1 129 ? 16.942 21.230 -19.790 1.00 40.19 129 PRO A C 1
ATOM 955 O O . PRO A 1 129 ? 17.693 22.149 -20.127 1.00 40.19 129 PRO A O 1
ATOM 958 N N . PRO A 1 130 ? 15.890 20.861 -20.547 1.00 54.91 130 PRO A N 1
ATOM 959 C CA . PRO A 1 130 ? 15.516 21.606 -21.744 1.00 54.91 130 PRO A CA 1
ATOM 960 C C . PRO A 1 130 ? 15.120 23.041 -21.367 1.00 54.91 130 PRO A C 1
ATOM 962 O O . PRO A 1 130 ? 14.439 23.249 -20.361 1.00 54.91 130 PRO A O 1
ATOM 965 N N . SER A 1 131 ? 15.585 23.999 -22.171 1.00 62.97 131 SER A N 1
ATOM 966 C CA . SER A 1 131 ? 15.227 25.423 -22.124 1.00 62.97 131 SER A CA 1
ATOM 967 C C . SER A 1 131 ? 13.773 25.676 -22.494 1.00 62.97 131 SER A C 1
ATOM 969 O O . SER A 1 131 ? 13.328 25.033 -23.475 1.00 62.97 131 SER A O 1
#

Secondary structure (DSSP, 8-state):
---E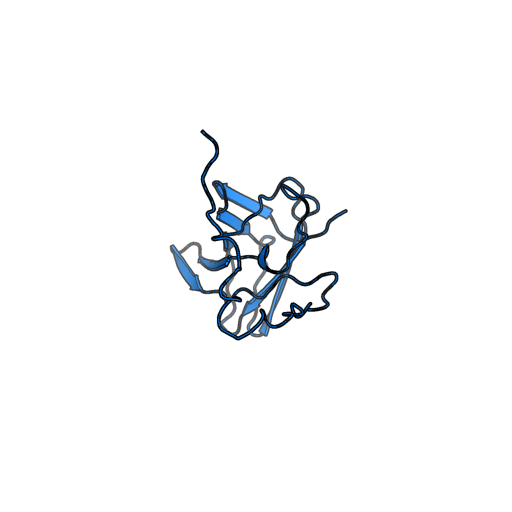EEEEE--SPPBSS-EEEEE-SS-B-S-EESSEEEEEETTEEEEEPSTT--B-TT-EEEEEES-BSS---SGGGS-SEEEEE-TTS-EEEE-PPPP-BTTBPPPP--PPP--SPPPTTPPP---PPP-